Protein AF-A0A554IMM8-F1 (afdb_monomer)

Sequence (65 aa):
MCLFESNRPEAGFTVTAPAAQGFVTYGPTLSAAKKMAKEGLEFHYECTLLEHCAPRGRALQYAGN

Mean predicted aligned error: 9.87 Å

Foldseek 3Di:
DKDWDDPDLQVFTWIDDPVQPPDIDTDNYPVRNVVCSVVSVVVSVVVVVCVVVDPDDPPPPVVPD

Radius of gyration: 13.66 Å; Cα contacts (8 Å, |Δi|>4): 72; chains: 1; bounding box: 28×19×38 Å

Structure (mmCIF, N/CA/C/O backbone):
data_AF-A0A554IMM8-F1
#
_entry.id   AF-A0A554IMM8-F1
#
loop_
_atom_site.group_PDB
_atom_site.id
_atom_site.type_symbol
_atom_site.label_atom_id
_atom_site.label_alt_id
_atom_site.label_comp_id
_atom_site.label_asym_id
_atom_site.label_entity_id
_atom_site.label_seq_id
_atom_site.pdbx_PDB_ins_code
_atom_site.Cartn_x
_atom_site.Cartn_y
_atom_site.Cartn_z
_atom_site.occupancy
_atom_site.B_iso_or_equiv
_atom_site.auth_seq_id
_atom_site.auth_comp_id
_atom_site.auth_asym_id
_atom_site.auth_atom_id
_atom_site.pdbx_PDB_model_num
ATOM 1 N N . MET A 1 1 ? -9.333 -5.953 -7.591 1.00 70.62 1 MET A N 1
ATOM 2 C CA . MET A 1 1 ? -9.965 -6.621 -6.431 1.00 70.62 1 MET A CA 1
ATOM 3 C C . MET A 1 1 ? -8.852 -6.987 -5.458 1.00 70.62 1 MET A C 1
ATOM 5 O O . MET A 1 1 ? -7.898 -7.611 -5.903 1.00 70.62 1 MET A O 1
ATOM 9 N N . CYS A 1 2 ? -8.931 -6.549 -4.197 1.00 73.44 2 CYS A N 1
ATOM 10 C CA . CYS A 1 2 ? -7.914 -6.815 -3.167 1.00 73.44 2 CYS A CA 1
ATOM 11 C C . CYS A 1 2 ? -8.522 -7.651 -2.034 1.00 73.44 2 CYS A C 1
ATOM 13 O O . CYS A 1 2 ? -9.704 -7.481 -1.723 1.00 73.44 2 CYS A O 1
ATOM 15 N N . LEU A 1 3 ? -7.719 -8.523 -1.430 1.00 82.38 3 LEU A N 1
ATOM 16 C CA . LEU A 1 3 ? -8.076 -9.342 -0.272 1.00 82.38 3 LEU A CA 1
ATOM 17 C C . LEU A 1 3 ? -7.458 -8.724 0.982 1.00 82.38 3 LEU A C 1
ATOM 19 O O . LEU A 1 3 ? -6.296 -8.332 0.959 1.00 82.38 3 LEU A O 1
ATOM 23 N N . PHE A 1 4 ? -8.243 -8.622 2.054 1.00 81.94 4 PHE A N 1
ATOM 24 C CA . PHE A 1 4 ? -7.819 -8.062 3.337 1.00 81.94 4 PHE A CA 1
ATOM 25 C C . PHE A 1 4 ? -7.888 -9.163 4.391 1.00 81.94 4 PHE A C 1
ATOM 27 O O . PHE A 1 4 ? -8.980 -9.623 4.725 1.00 81.94 4 PHE A O 1
ATOM 34 N N . GLU A 1 5 ? -6.737 -9.573 4.911 1.00 78.31 5 GLU A N 1
ATOM 35 C CA . GLU A 1 5 ? -6.622 -10.626 5.917 1.00 78.31 5 GLU A CA 1
ATOM 36 C C . GLU A 1 5 ? -6.220 -10.023 7.262 1.00 78.31 5 GLU A C 1
ATOM 38 O O . GLU A 1 5 ? -5.250 -9.272 7.369 1.00 78.31 5 GLU A O 1
ATOM 43 N N . SER A 1 6 ? -6.976 -10.363 8.303 1.00 76.31 6 SER A N 1
ATOM 44 C CA . SER A 1 6 ? -6.674 -10.024 9.691 1.00 76.31 6 SER A CA 1
ATOM 45 C C . SER A 1 6 ? -6.753 -11.305 10.516 1.00 76.31 6 SER A C 1
ATOM 47 O O . SER A 1 6 ? -7.801 -11.944 10.571 1.00 76.31 6 SER A O 1
ATOM 49 N N . ASN A 1 7 ? -5.635 -11.705 11.130 1.00 66.06 7 ASN A N 1
ATOM 50 C CA . ASN A 1 7 ? -5.591 -12.844 12.059 1.00 66.06 7 ASN A CA 1
ATOM 51 C C . ASN A 1 7 ? -6.127 -12.436 13.446 1.00 66.06 7 ASN A C 1
ATOM 53 O O . ASN A 1 7 ? -6.724 -13.244 14.150 1.00 66.06 7 ASN A O 1
ATOM 57 N N . ARG A 1 8 ? -5.986 -11.158 13.827 1.00 58.25 8 ARG A N 1
ATOM 58 C CA . ARG A 1 8 ? -6.577 -10.577 15.041 1.00 58.25 8 ARG A CA 1
ATOM 59 C C . ARG A 1 8 ? -6.852 -9.083 14.846 1.00 58.25 8 ARG A C 1
ATOM 61 O O . ARG A 1 8 ? -6.030 -8.417 14.218 1.00 58.25 8 ARG A O 1
ATOM 68 N N . PRO A 1 9 ? -7.934 -8.532 15.427 1.00 57.22 9 PRO A N 1
ATOM 69 C CA . PRO A 1 9 ? -8.298 -7.118 15.278 1.00 57.22 9 PRO A CA 1
ATOM 70 C C . PRO A 1 9 ? -7.207 -6.14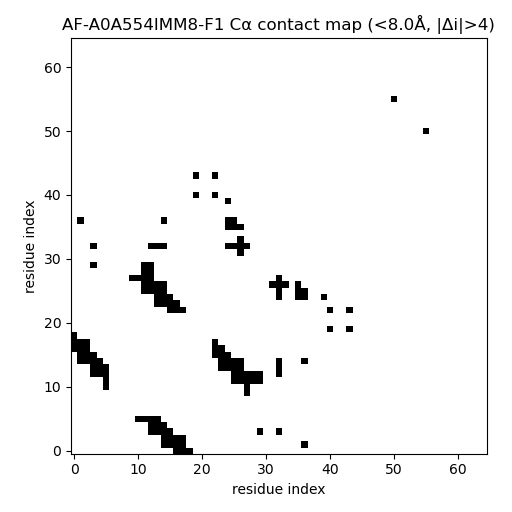6 15.760 1.00 57.22 9 PRO A C 1
ATOM 72 O O . PRO A 1 9 ? -7.090 -5.051 15.220 1.00 57.22 9 PRO A O 1
ATOM 75 N N . GLU A 1 10 ? -6.371 -6.556 16.717 1.00 64.50 10 GLU A N 1
ATOM 76 C CA . GLU A 1 10 ? -5.219 -5.778 17.202 1.00 64.50 10 GLU A CA 1
ATOM 77 C C . GLU A 1 10 ? -3.939 -5.905 16.353 1.00 64.50 10 GLU A C 1
ATOM 79 O O . GLU A 1 10 ? -2.999 -5.140 16.552 1.00 64.50 10 GLU A O 1
ATOM 84 N N . ALA A 1 11 ? -3.899 -6.819 15.379 1.00 71.81 11 ALA A N 1
ATOM 85 C CA . ALA A 1 11 ? -2.728 -7.076 14.536 1.00 71.81 11 ALA A CA 1
ATOM 86 C C . ALA A 1 11 ? -2.788 -6.392 13.155 1.00 71.81 11 ALA A C 1
ATOM 88 O O . ALA A 1 11 ? -1.895 -6.608 12.344 1.00 71.81 11 ALA A O 1
ATOM 89 N N . GLY A 1 12 ? -3.825 -5.590 12.878 1.00 85.88 12 GLY A N 1
ATOM 90 C CA . GLY A 1 12 ? -4.030 -4.911 11.596 1.00 85.88 12 GLY A CA 1
ATOM 91 C C . GLY A 1 12 ? -4.460 -5.830 10.447 1.00 85.88 12 GLY A C 1
ATOM 92 O O . GLY A 1 12 ? -5.002 -6.918 10.659 1.00 85.88 12 GLY A O 1
ATOM 93 N N . PHE A 1 13 ? -4.271 -5.342 9.219 1.00 90.31 13 PHE A N 1
ATOM 94 C CA . PHE A 1 13 ? -4.721 -5.961 7.975 1.00 90.31 13 PHE A CA 1
ATOM 95 C C . PHE A 1 13 ? -3.571 -6.074 6.986 1.00 90.31 13 PHE A C 1
ATOM 97 O O . PHE A 1 13 ? -3.037 -5.060 6.534 1.00 90.31 13 PHE A O 1
ATOM 104 N N . THR A 1 14 ? -3.260 -7.300 6.588 1.00 91.19 14 THR A N 1
ATOM 105 C CA . THR A 1 14 ? -2.426 -7.566 5.417 1.00 91.19 14 THR A CA 1
ATOM 106 C C . THR A 1 14 ? -3.309 -7.529 4.177 1.00 91.19 14 THR A C 1
ATOM 108 O O . THR A 1 14 ? -4.411 -8.080 4.170 1.00 91.19 14 THR A O 1
ATOM 111 N N . VAL A 1 15 ? -2.843 -6.861 3.127 1.00 91.00 15 VAL A N 1
ATOM 112 C CA . VAL A 1 15 ? -3.561 -6.730 1.862 1.00 91.00 15 VAL A CA 1
ATOM 113 C C . VAL A 1 15 ? -2.754 -7.364 0.751 1.00 91.00 15 VAL A C 1
ATOM 115 O O . VAL A 1 15 ? -1.584 -7.037 0.563 1.00 91.00 15 VAL A O 1
ATOM 118 N N . THR A 1 16 ? -3.408 -8.219 -0.020 1.00 92.19 16 THR A N 1
ATOM 119 C CA . THR A 1 16 ? -2.854 -8.803 -1.241 1.00 92.19 16 THR A CA 1
ATOM 120 C C . THR A 1 16 ? -3.772 -8.489 -2.419 1.00 92.19 16 THR A C 1
ATOM 122 O O . THR A 1 16 ? -4.987 -8.308 -2.265 1.00 92.19 16 THR A O 1
ATOM 125 N N . ALA A 1 17 ? -3.206 -8.386 -3.619 1.00 89.31 17 ALA A N 1
ATOM 126 C CA . ALA A 1 17 ? -3.973 -8.178 -4.843 1.00 89.31 17 ALA A CA 1
ATOM 127 C C . ALA A 1 17 ? -3.652 -9.303 -5.836 1.00 89.31 17 ALA A C 1
ATOM 129 O O . ALA A 1 17 ? -2.620 -9.243 -6.493 1.00 89.31 17 ALA A O 1
ATOM 130 N N . PRO A 1 18 ? -4.527 -10.314 -6.003 1.00 85.19 18 PRO A N 1
ATOM 131 C CA . PRO A 1 18 ? -4.260 -11.437 -6.910 1.00 85.19 18 PRO A CA 1
ATOM 132 C C . PRO A 1 18 ? -4.002 -11.020 -8.366 1.00 85.19 18 PRO A C 1
ATOM 134 O O . PRO A 1 18 ? -3.286 -11.702 -9.088 1.00 85.19 18 PRO A O 1
ATOM 137 N N . ALA A 1 19 ? -4.574 -9.888 -8.788 1.00 83.88 19 ALA A N 1
ATOM 138 C CA . ALA A 1 19 ? -4.377 -9.326 -10.124 1.00 83.88 19 ALA A CA 1
ATOM 139 C C . ALA A 1 19 ? -3.024 -8.606 -10.306 1.00 83.88 19 ALA A C 1
ATOM 141 O O . ALA A 1 19 ? -2.638 -8.337 -11.439 1.00 83.88 19 ALA A O 1
ATOM 142 N N . ALA A 1 20 ? -2.318 -8.290 -9.217 1.00 85.06 20 ALA A N 1
ATOM 143 C CA . ALA A 1 20 ? -1.010 -7.642 -9.222 1.00 85.06 20 ALA A CA 1
ATOM 144 C C . ALA A 1 20 ? -0.004 -8.562 -8.518 1.00 85.06 20 ALA A C 1
ATOM 146 O O . ALA A 1 20 ? 0.145 -8.552 -7.295 1.00 85.06 20 ALA A O 1
ATOM 147 N N . GLN A 1 21 ? 0.634 -9.433 -9.301 1.00 83.50 21 GLN A N 1
ATOM 148 C CA . GLN A 1 21 ? 1.507 -10.476 -8.773 1.00 83.50 21 GLN A CA 1
ATOM 149 C C . GLN A 1 21 ? 2.667 -9.867 -7.969 1.00 83.50 21 GLN A C 1
ATOM 151 O O . GLN A 1 21 ? 3.387 -8.996 -8.446 1.00 83.50 21 GLN A O 1
ATOM 156 N N . GLY A 1 22 ? 2.847 -10.335 -6.732 1.00 84.69 22 GLY A N 1
ATOM 157 C CA . GLY A 1 22 ? 3.866 -9.814 -5.816 1.00 84.69 22 GLY A CA 1
ATOM 158 C C . GLY A 1 22 ? 3.444 -8.569 -5.027 1.00 84.69 22 GLY A C 1
ATOM 159 O O . GLY A 1 22 ? 4.214 -8.113 -4.185 1.00 84.69 22 GLY A O 1
ATOM 160 N N . PHE A 1 23 ? 2.234 -8.036 -5.235 1.00 88.75 23 PHE A N 1
ATOM 161 C CA . PHE A 1 23 ? 1.726 -6.920 -4.441 1.00 88.75 23 PHE A CA 1
ATOM 162 C C . PHE A 1 23 ? 1.248 -7.376 -3.056 1.00 88.75 23 PHE A C 1
ATOM 164 O O . PHE A 1 23 ? 0.251 -8.096 -2.925 1.00 88.75 23 PHE A O 1
ATOM 171 N N . VAL A 1 24 ? 1.939 -6.896 -2.021 1.00 90.12 24 VAL A N 1
ATOM 172 C CA . VAL A 1 24 ? 1.584 -7.079 -0.611 1.00 90.12 24 VAL A CA 1
ATOM 173 C C . VAL A 1 24 ? 1.756 -5.747 0.116 1.00 90.12 24 VAL A C 1
ATOM 175 O O . VAL A 1 24 ? 2.772 -5.075 -0.049 1.00 90.12 24 VAL A O 1
ATOM 178 N N . THR A 1 25 ? 0.777 -5.359 0.931 1.00 92.31 25 THR A N 1
ATOM 179 C CA . TH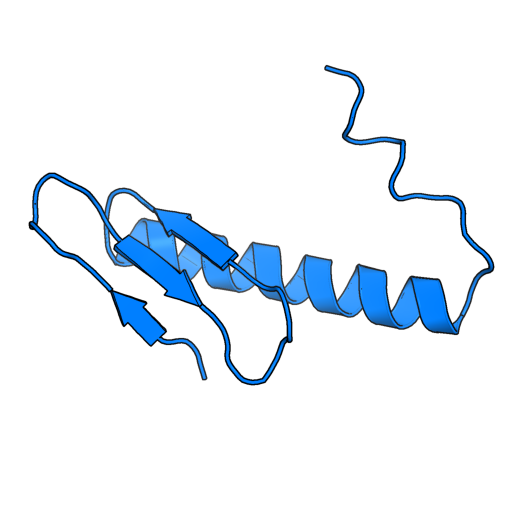R A 1 25 ? 0.874 -4.189 1.818 1.00 92.31 25 THR A CA 1
ATOM 180 C C . THR A 1 25 ? 0.175 -4.456 3.150 1.00 92.31 25 THR A C 1
ATOM 182 O O . THR A 1 25 ? -0.432 -5.509 3.341 1.00 92.31 25 THR A O 1
ATOM 185 N N . TYR A 1 26 ? 0.273 -3.531 4.097 1.00 92.19 26 TYR A N 1
ATOM 186 C CA . TYR A 1 26 ? -0.275 -3.674 5.442 1.00 92.19 26 TYR A CA 1
ATOM 187 C C . TYR A 1 26 ? -0.889 -2.361 5.920 1.00 92.19 26 TYR A C 1
ATOM 189 O O . TYR A 1 26 ? -0.368 -1.302 5.599 1.00 92.19 26 TYR A O 1
ATOM 197 N N . GLY A 1 27 ? -1.946 -2.412 6.731 1.00 91.31 27 GLY A N 1
ATOM 198 C CA . GL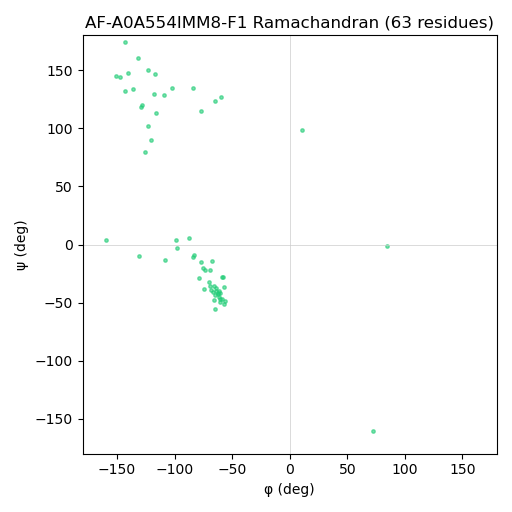Y A 1 27 ? -2.442 -1.245 7.458 1.00 91.31 27 GLY A CA 1
ATOM 199 C C . GLY A 1 27 ? -3.046 -1.608 8.818 1.00 91.31 27 GLY A C 1
ATOM 200 O O . GLY A 1 27 ? -3.709 -2.635 8.936 1.00 91.31 27 GLY A O 1
ATOM 201 N N . PRO A 1 28 ? -2.889 -0.763 9.854 1.00 89.25 28 PRO A N 1
ATOM 202 C CA . PRO A 1 28 ? -3.353 -1.068 11.214 1.00 89.25 28 PRO A CA 1
ATOM 203 C C . PRO A 1 28 ? -4.882 -1.094 11.355 1.00 89.25 28 PRO A C 1
ATOM 205 O O . PRO A 1 28 ? -5.416 -1.700 12.275 1.00 89.25 28 PRO A O 1
ATOM 208 N N . THR A 1 29 ? -5.607 -0.439 10.448 1.00 91.31 29 THR A N 1
ATOM 209 C CA . THR A 1 29 ? -7.073 -0.461 10.379 1.00 91.31 29 THR A CA 1
ATOM 210 C C . THR A 1 29 ? -7.507 -0.746 8.950 1.00 91.31 29 THR A C 1
ATOM 212 O O . THR A 1 29 ? -6.753 -0.492 8.012 1.00 91.31 29 THR A O 1
ATOM 215 N N . LEU A 1 30 ? -8.747 -1.199 8.754 1.00 90.12 30 LEU A N 1
ATOM 216 C CA . LEU A 1 30 ? -9.279 -1.449 7.412 1.00 90.12 30 LEU A CA 1
ATOM 217 C C . LEU A 1 30 ? -9.224 -0.192 6.525 1.00 90.12 30 LEU A C 1
ATOM 219 O O . LEU A 1 30 ? -8.960 -0.287 5.330 1.00 90.12 30 LEU A O 1
ATOM 223 N N . SER A 1 31 ? -9.456 0.989 7.107 1.00 92.88 31 SER A N 1
ATOM 224 C CA . SER A 1 31 ? -9.370 2.266 6.387 1.00 92.88 31 SER A CA 1
ATOM 225 C C . SER A 1 31 ? -7.936 2.562 5.938 1.00 92.88 31 SER A C 1
ATOM 227 O O . SER A 1 31 ? -7.698 2.836 4.761 1.00 92.88 31 SER A O 1
ATOM 229 N N . ALA A 1 32 ? -6.966 2.419 6.850 1.00 92.25 32 ALA A N 1
ATOM 230 C CA . ALA A 1 32 ? -5.553 2.601 6.530 1.00 92.25 32 ALA A CA 1
ATOM 231 C C . ALA A 1 32 ? -5.082 1.590 5.474 1.00 92.25 32 ALA A C 1
ATOM 233 O O . ALA A 1 32 ? -4.467 1.978 4.487 1.00 92.25 32 ALA A O 1
ATOM 234 N N . ALA A 1 33 ? -5.456 0.319 5.621 1.00 92.88 33 ALA A N 1
ATOM 235 C CA . ALA A 1 33 ? -5.116 -0.739 4.680 1.00 92.88 33 ALA A CA 1
ATOM 236 C C . ALA A 1 33 ? -5.688 -0.477 3.280 1.00 92.88 33 ALA A C 1
ATOM 238 O O . ALA A 1 33 ? -4.999 -0.685 2.288 1.00 92.88 33 ALA A O 1
ATOM 239 N N . LYS A 1 34 ? -6.921 0.039 3.171 1.00 93.69 34 LYS A N 1
ATOM 240 C CA . LYS A 1 34 ? -7.510 0.438 1.880 1.00 93.69 34 LYS A CA 1
ATOM 241 C C . LYS A 1 34 ? -6.760 1.601 1.236 1.00 93.69 34 LYS A C 1
ATOM 243 O O . LYS A 1 34 ? -6.517 1.557 0.032 1.00 93.69 34 LYS A O 1
ATOM 248 N N . LYS A 1 35 ? -6.394 2.621 2.020 1.00 95.62 35 LYS A N 1
ATOM 249 C CA . LYS A 1 35 ? -5.606 3.758 1.527 1.00 95.62 35 LYS A CA 1
ATOM 250 C C . LYS A 1 35 ? -4.247 3.285 1.003 1.00 95.62 35 LYS A C 1
ATOM 252 O O . LYS A 1 35 ? -3.907 3.570 -0.140 1.00 95.62 35 LYS A O 1
ATOM 257 N N . MET A 1 36 ? -3.541 2.484 1.800 1.00 93.75 36 MET A N 1
ATOM 258 C CA . MET A 1 36 ? -2.233 1.934 1.438 1.00 93.75 36 MET A CA 1
ATOM 259 C C . MET A 1 36 ? -2.311 0.989 0.238 1.00 93.75 36 MET A C 1
ATOM 261 O O . MET A 1 36 ? -1.441 1.022 -0.626 1.00 93.75 36 MET A O 1
ATOM 265 N N . ALA A 1 37 ? -3.374 0.190 0.135 1.00 94.12 37 ALA A N 1
ATOM 266 C CA . ALA A 1 37 ? -3.604 -0.662 -1.023 1.00 94.12 37 ALA A CA 1
ATOM 267 C C . ALA A 1 37 ? -3.833 0.147 -2.300 1.00 94.12 37 ALA A C 1
ATOM 269 O O . ALA A 1 37 ? -3.329 -0.241 -3.345 1.00 94.12 37 ALA A O 1
ATOM 270 N N . LYS A 1 38 ? -4.567 1.263 -2.232 1.00 93.88 38 LYS A N 1
ATOM 271 C CA . LYS A 1 38 ? -4.797 2.124 -3.396 1.00 93.88 38 LYS A CA 1
ATOM 272 C C . LYS A 1 38 ? -3.491 2.758 -3.884 1.00 93.88 38 LYS A C 1
ATOM 274 O O . LYS A 1 38 ? -3.129 2.563 -5.038 1.00 93.88 38 LYS A O 1
ATOM 279 N N . GLU A 1 39 ? -2.789 3.460 -2.997 1.00 93.06 39 GLU A N 1
ATOM 280 C CA . GLU A 1 39 ? -1.541 4.166 -3.327 1.00 93.06 39 GLU A CA 1
ATOM 281 C C . GLU A 1 39 ? -0.451 3.183 -3.779 1.00 93.06 39 GLU A C 1
ATOM 283 O O . GLU A 1 39 ? 0.223 3.398 -4.783 1.00 93.06 39 GLU A O 1
ATOM 288 N N . GLY A 1 40 ? -0.323 2.051 -3.081 1.00 91.56 40 GLY A N 1
ATOM 289 C CA . GLY A 1 40 ? 0.645 1.020 -3.434 1.00 91.56 40 GLY A CA 1
ATOM 290 C C . GLY A 1 40 ? 0.345 0.350 -4.773 1.00 91.56 40 GLY A C 1
ATOM 291 O O . GLY A 1 40 ? 1.276 0.010 -5.496 1.00 91.56 40 GLY A O 1
ATOM 292 N N . LEU A 1 41 ? -0.930 0.150 -5.118 1.00 90.62 41 LEU A N 1
ATOM 293 C CA . LEU A 1 41 ? -1.309 -0.480 -6.380 1.00 90.62 41 LEU A CA 1
ATOM 294 C C . LEU A 1 41 ? -1.112 0.474 -7.568 1.00 90.62 41 LEU A C 1
ATOM 296 O O . LEU A 1 41 ? -0.648 0.033 -8.616 1.00 90.62 41 LEU A O 1
ATOM 300 N N . GLU A 1 42 ? -1.409 1.766 -7.397 1.00 90.81 42 GLU A N 1
ATOM 301 C CA . GLU A 1 42 ? -1.073 2.811 -8.377 1.00 90.81 42 GLU A CA 1
ATOM 302 C C . GLU A 1 42 ? 0.438 2.819 -8.647 1.00 90.81 42 GLU A C 1
ATOM 304 O O . GLU A 1 42 ? 0.855 2.649 -9.793 1.00 90.81 42 GLU A O 1
ATOM 309 N N . PHE A 1 43 ? 1.254 2.861 -7.589 1.00 87.06 43 PHE A N 1
ATOM 310 C CA . PHE A 1 43 ? 2.710 2.787 -7.709 1.00 87.06 43 PHE A CA 1
ATOM 311 C C . PHE A 1 43 ? 3.190 1.477 -8.352 1.00 87.06 43 PHE A C 1
ATOM 31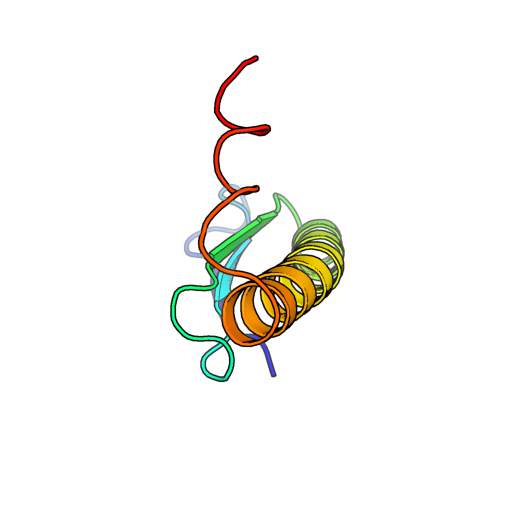3 O O . PHE A 1 43 ? 4.074 1.489 -9.206 1.00 87.06 43 PHE A O 1
ATOM 320 N N . HIS A 1 44 ? 2.601 0.337 -7.981 1.00 86.12 44 HIS A N 1
ATOM 321 C CA . HIS A 1 44 ? 2.955 -0.962 -8.550 1.00 86.12 44 HIS A CA 1
ATOM 322 C C . HIS A 1 44 ? 2.741 -0.983 -10.067 1.00 86.12 44 HIS A C 1
ATOM 324 O O . HIS A 1 44 ? 3.647 -1.377 -10.800 1.00 86.12 44 HIS A O 1
ATOM 330 N N . TYR A 1 45 ? 1.590 -0.503 -10.550 1.00 86.00 45 TYR A N 1
ATOM 331 C CA . TYR A 1 45 ? 1.328 -0.421 -11.987 1.00 86.00 45 TYR A CA 1
ATOM 332 C C . TYR A 1 45 ? 2.224 0.591 -12.688 1.00 86.00 45 TYR A C 1
ATOM 334 O O . TYR A 1 45 ? 2.718 0.291 -13.773 1.00 86.00 45 TYR A O 1
ATOM 342 N N . GLU A 1 46 ? 2.473 1.755 -12.086 1.00 84.94 46 GLU A N 1
ATOM 343 C CA . GLU A 1 46 ? 3.432 2.717 -12.629 1.00 84.94 46 GLU A CA 1
ATOM 344 C C . GLU A 1 46 ? 4.807 2.071 -12.796 1.00 84.94 46 GLU A C 1
ATOM 346 O O . GLU A 1 46 ? 5.377 2.128 -13.882 1.00 84.94 46 GLU A O 1
ATOM 351 N N . CYS A 1 47 ? 5.315 1.378 -11.776 1.00 79.62 47 CYS A N 1
ATOM 352 C CA . CYS A 1 47 ? 6.572 0.645 -11.863 1.00 79.62 47 CYS A CA 1
ATOM 353 C C . CYS A 1 47 ? 6.540 -0.442 -12.939 1.00 79.62 47 CYS A C 1
ATOM 355 O O . CYS A 1 47 ? 7.458 -0.492 -13.750 1.00 79.62 47 CYS A O 1
ATOM 357 N N . THR A 1 48 ? 5.495 -1.271 -13.008 1.00 78.19 48 THR A N 1
ATOM 358 C CA . THR A 1 48 ? 5.392 -2.329 -14.028 1.00 78.19 48 THR A CA 1
ATOM 359 C C . THR A 1 48 ? 5.354 -1.756 -15.448 1.00 78.19 48 THR A C 1
ATOM 361 O O . THR A 1 48 ? 6.017 -2.276 -16.345 1.00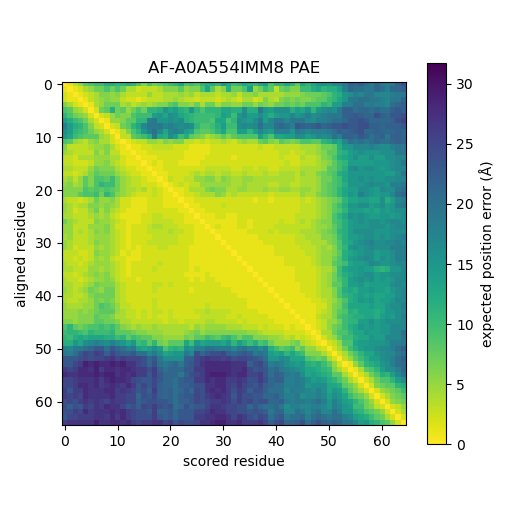 78.19 48 THR A O 1
ATOM 364 N N . LEU A 1 49 ? 4.614 -0.666 -15.667 1.00 74.25 49 LEU A N 1
ATOM 365 C CA . LEU A 1 49 ? 4.551 0.019 -16.960 1.00 74.25 49 LEU A CA 1
ATOM 366 C C . LEU A 1 49 ? 5.886 0.687 -17.304 1.00 74.25 49 LEU A C 1
ATOM 368 O O . LEU A 1 49 ? 6.325 0.637 -18.451 1.00 74.25 49 LEU A O 1
ATOM 372 N N . LEU A 1 50 ? 6.555 1.279 -16.315 1.00 66.25 50 LEU A N 1
ATOM 373 C CA . LEU A 1 50 ? 7.871 1.887 -16.480 1.00 66.25 50 LEU A CA 1
ATOM 374 C C . LEU A 1 50 ? 8.965 0.851 -16.730 1.00 66.25 50 LEU A C 1
ATOM 376 O O . LEU A 1 50 ? 9.859 1.135 -17.510 1.00 66.25 50 LEU A O 1
ATOM 380 N N . GLU A 1 51 ? 8.906 -0.334 -16.131 1.00 58.44 51 GLU A N 1
ATOM 381 C CA . GLU A 1 51 ? 9.842 -1.428 -16.420 1.00 58.44 51 GLU A CA 1
ATOM 382 C C . GLU A 1 51 ? 9.624 -2.017 -17.817 1.00 58.44 51 GLU A C 1
ATOM 384 O O . GLU A 1 51 ? 10.589 -2.399 -18.478 1.00 58.44 51 GLU A O 1
ATOM 389 N N . HIS A 1 52 ? 8.381 -2.032 -18.305 1.00 53.66 52 HIS A N 1
ATOM 390 C CA . HIS A 1 52 ? 8.089 -2.399 -19.693 1.00 53.66 52 HIS A CA 1
ATOM 391 C C . HIS A 1 52 ? 8.484 -1.308 -20.705 1.00 53.66 52 HIS A C 1
ATOM 393 O O . HIS A 1 52 ? 8.682 -1.619 -21.878 1.00 53.66 52 HIS A O 1
ATOM 399 N N . CYS A 1 53 ? 8.607 -0.045 -20.274 1.00 37.41 53 CYS A N 1
ATOM 400 C CA . CYS A 1 53 ? 8.891 1.107 -21.140 1.00 37.41 53 CYS A CA 1
ATOM 401 C C . CYS A 1 53 ? 10.322 1.674 -20.981 1.00 37.41 53 CYS A C 1
ATOM 403 O O . CYS A 1 53 ? 10.778 2.444 -21.824 1.00 37.41 53 CYS A O 1
ATOM 405 N N . ALA A 1 54 ? 11.068 1.291 -19.941 1.00 37.59 54 ALA A N 1
ATOM 406 C CA . ALA A 1 54 ? 12.432 1.744 -19.684 1.00 37.59 54 ALA A CA 1
ATOM 407 C C . ALA A 1 54 ? 13.303 0.611 -19.101 1.00 37.59 54 ALA A C 1
ATOM 409 O O . ALA A 1 54 ? 12.910 -0.033 -18.124 1.00 37.59 54 ALA A O 1
ATOM 410 N N . PRO A 1 55 ? 14.519 0.377 -19.6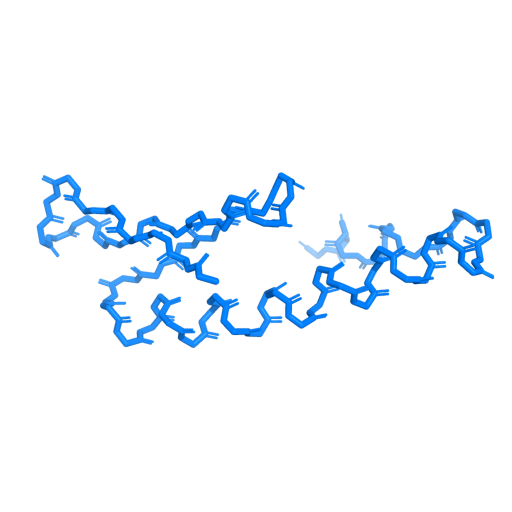35 1.00 40.38 55 PRO A N 1
ATOM 411 C CA . PRO A 1 55 ? 15.426 -0.611 -19.071 1.00 40.38 55 PRO A CA 1
ATOM 412 C C . PRO A 1 55 ? 15.851 -0.170 -17.662 1.00 40.38 55 PRO A C 1
ATOM 414 O O . PRO A 1 55 ? 16.345 0.940 -17.478 1.00 40.38 55 PRO A O 1
ATOM 417 N N . ARG A 1 56 ? 15.612 -1.049 -16.678 1.00 48.19 56 ARG A N 1
ATOM 418 C CA . ARG A 1 56 ? 1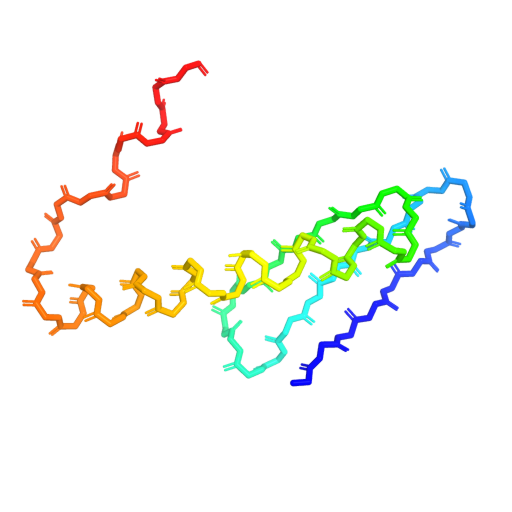6.138 -1.073 -15.295 1.00 48.19 56 ARG A CA 1
ATOM 419 C C . ARG A 1 56 ? 16.895 0.190 -14.849 1.00 48.19 56 ARG A C 1
ATOM 421 O O . ARG A 1 56 ? 18.095 0.301 -15.078 1.00 48.19 56 ARG A O 1
ATOM 428 N N . GLY A 1 57 ? 16.227 1.087 -14.117 1.00 45.78 57 GLY A N 1
ATOM 429 C CA . GLY A 1 57 ? 16.915 2.276 -13.593 1.00 45.78 57 GLY A CA 1
ATOM 430 C C . GLY A 1 57 ? 16.306 3.022 -12.404 1.00 45.78 57 GLY A C 1
ATOM 431 O O . GLY A 1 57 ? 16.857 4.055 -12.043 1.00 45.78 57 GLY A O 1
ATOM 432 N N . ARG A 1 58 ? 15.199 2.575 -11.780 1.00 46.00 58 ARG A N 1
ATOM 433 C CA . ARG A 1 58 ? 14.550 3.369 -10.703 1.00 46.00 58 ARG A CA 1
ATOM 434 C C . ARG A 1 58 ? 14.204 2.654 -9.394 1.00 46.00 58 ARG A C 1
ATOM 436 O O . ARG A 1 58 ? 13.941 3.339 -8.414 1.00 46.00 58 ARG A O 1
ATOM 443 N N . ALA A 1 59 ? 14.305 1.326 -9.311 1.00 45.22 59 ALA A N 1
ATOM 444 C CA . ALA A 1 59 ? 14.038 0.598 -8.062 1.00 45.22 59 ALA A CA 1
ATOM 445 C C . ALA A 1 59 ? 15.070 0.865 -6.938 1.00 45.22 59 ALA A C 1
ATOM 447 O O . ALA A 1 59 ? 14.806 0.572 -5.778 1.00 45.22 59 ALA A O 1
ATOM 448 N N . LEU A 1 60 ? 16.231 1.456 -7.252 1.00 47.00 60 LEU A N 1
ATOM 449 C CA . LEU A 1 60 ? 17.294 1.733 -6.275 1.00 47.00 60 LEU A CA 1
ATOM 450 C C . LEU A 1 60 ? 17.113 3.038 -5.479 1.00 47.00 60 LEU A C 1
ATOM 452 O O . LEU A 1 60 ? 17.825 3.227 -4.500 1.00 47.00 60 LEU A O 1
ATOM 456 N N . GLN A 1 61 ? 16.183 3.932 -5.841 1.00 42.34 61 GLN A N 1
ATOM 457 C CA . GLN A 1 61 ? 16.042 5.215 -5.125 1.00 42.34 61 GLN A CA 1
AT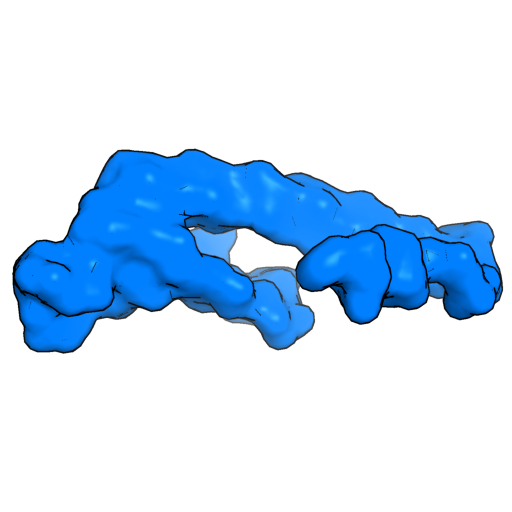OM 458 C C . GLN A 1 61 ? 15.359 5.094 -3.752 1.00 42.34 61 GLN A C 1
ATOM 460 O O . GLN A 1 61 ? 15.562 5.959 -2.911 1.00 42.34 61 GLN A O 1
ATOM 465 N N . TYR A 1 62 ? 14.613 4.016 -3.488 1.00 45.84 62 TYR A N 1
ATOM 466 C CA . TYR A 1 62 ? 13.923 3.806 -2.204 1.00 45.84 62 TYR A CA 1
ATOM 467 C C . TYR A 1 62 ? 14.670 2.886 -1.226 1.00 45.84 62 TYR A C 1
ATOM 469 O O . TYR A 1 62 ? 14.225 2.715 -0.097 1.00 45.84 62 TYR A O 1
ATOM 477 N N . ALA A 1 63 ? 15.809 2.314 -1.627 1.00 41.22 63 ALA A N 1
ATOM 478 C CA . ALA A 1 63 ? 16.652 1.487 -0.755 1.00 41.22 63 ALA A CA 1
ATOM 479 C C . ALA A 1 63 ? 17.679 2.307 0.058 1.00 41.22 63 ALA A C 1
ATOM 481 O O . ALA A 1 63 ? 18.528 1.730 0.731 1.00 41.22 63 ALA A O 1
ATOM 482 N N . GLY A 1 64 ? 17.624 3.640 -0.026 1.00 41.50 64 GLY A N 1
ATOM 483 C CA . GLY A 1 64 ? 18.511 4.555 0.687 1.00 41.50 64 GLY A CA 1
ATOM 484 C C . GLY A 1 64 ? 17.730 5.572 1.511 1.00 41.50 64 GLY A C 1
ATOM 485 O O . GLY A 1 64 ? 17.558 6.706 1.071 1.00 41.50 64 GLY A O 1
ATOM 486 N N . ASN A 1 65 ? 17.256 5.156 2.684 1.00 35.50 65 ASN A N 1
ATOM 487 C CA . ASN A 1 65 ? 17.035 6.016 3.849 1.00 35.50 65 ASN A CA 1
ATOM 488 C C . ASN A 1 65 ? 17.067 5.162 5.115 1.00 35.50 65 ASN A C 1
ATOM 490 O O . ASN A 1 65 ? 16.302 4.173 5.159 1.00 35.50 65 ASN A O 1
#

Solvent-accessible surface area (backbone atoms only — not comparable to full-atom values): 3971 Å² total; per-residue (Å²): 120,72,49,78,48,60,96,39,87,92,73,19,25,43,34,39,28,86,88,42,82,91,47,70,50,66,17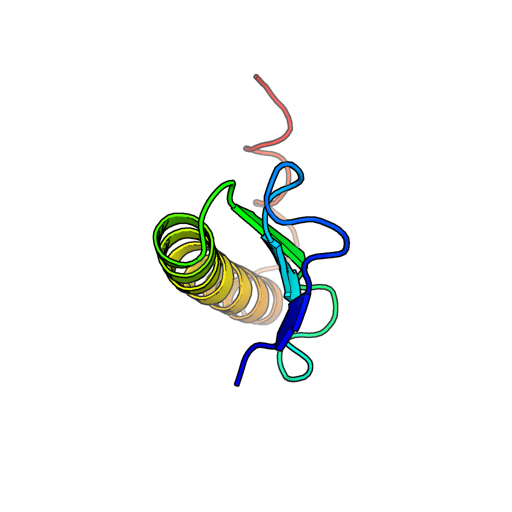,73,39,73,68,51,24,51,53,46,47,51,56,50,49,53,50,49,51,51,50,55,53,43,57,76,73,40,82,87,84,66,84,70,70,78,78,72,128

Nearest PDB structures (foldseek):
  6g1n-assembly1_B  TM=6.955E-01  e=4.142E-01  Burkholderia pseudomallei K96243
  6g1n-assembly1_D  TM=6.916E-01  e=3.384E-01  Burkholderia pseudomallei K96243
  6u0i-assembly1_B  TM=7.313E-01  e=4.142E-01  Escherichia coli str. K-12 substr. DH10B
  6g26-assembly1_D  TM=7.170E-01  e=5.069E-01  Burkholderia pseudomallei K96243

pLDDT: mean 75.26, std 19.12, range [35.5, 95.62]

Secondary structure (DSSP, 8-state):
--EEE-SSGGG-EEEE-TTSTT-EEEESSHHHHHHHHHHHHHHHHHHHHHHHHS-S-STTTTS--